Protein AF-A0A7C1E0T4-F1 (afdb_monomer)

Nearest PDB structures (foldseek):
  7ur8-assembly1_A  TM=6.020E-01  e=2.179E-01  synthetic construct
  1fr3-assembly1_A  TM=4.958E-01  e=2.048E-01  Sporomusa ovata
  5xj0-assembly1_D  TM=6.836E-01  e=4.871E-01  Thermus thermophilus HB8
  4ycv-assembly2_D  TM=5.700E-01  e=2.289E+00  Plasmodium falciparum NF54

pLDDT: mean 88.71, std 13.71, range [40.5, 96.25]

Secondary structure (DSSP, 8-state):
-EEEEEEEEETTEEEEEEEETTEEEEEEEEHHHHHHTT--HHHHHH-GGGEEEETTTTEEEE--------

Structure (mmCIF, N/CA/C/O backbone):
data_AF-A0A7C1E0T4-F1
#
_entry.id   AF-A0A7C1E0T4-F1
#
loop_
_atom_site.group_PDB
_atom_site.id
_atom_site.type_symbol
_atom_site.label_atom_id
_atom_site.label_alt_id
_atom_site.label_comp_id
_atom_site.label_asym_id
_atom_site.label_entity_id
_atom_site.label_seq_id
_atom_site.pdbx_PDB_ins_code
_atom_site.Cartn_x
_atom_site.Cartn_y
_atom_site.Cartn_z
_atom_site.occupancy
_atom_site.B_iso_or_equiv
_atom_site.auth_seq_id
_atom_site.auth_comp_id
_atom_site.auth_asym_id
_atom_site.auth_atom_id
_atom_site.pdbx_PDB_model_num
ATOM 1 N N . MET A 1 1 ? -6.580 -4.990 -10.671 1.00 86.81 1 MET A N 1
ATOM 2 C CA . MET A 1 1 ? -5.608 -5.450 -9.657 1.00 86.81 1 MET A CA 1
ATOM 3 C C . MET A 1 1 ? -4.207 -5.471 -10.240 1.00 86.81 1 MET A C 1
ATOM 5 O O . MET A 1 1 ? -4.017 -5.996 -11.334 1.00 86.81 1 MET A O 1
ATOM 9 N N . LYS A 1 2 ? -3.259 -4.868 -9.533 1.00 91.56 2 LYS A N 1
ATOM 10 C CA . LYS A 1 2 ? -1.830 -4.812 -9.832 1.00 91.56 2 LYS A CA 1
ATOM 11 C C . LYS A 1 2 ? -1.066 -5.520 -8.722 1.00 91.56 2 LYS A C 1
ATOM 13 O O . LYS A 1 2 ? -1.512 -5.544 -7.574 1.00 91.56 2 LYS A O 1
ATOM 18 N N . GLU A 1 3 ? 0.057 -6.118 -9.085 1.00 92.19 3 GLU A N 1
ATOM 19 C CA . GLU A 1 3 ? 0.967 -6.726 -8.123 1.00 92.19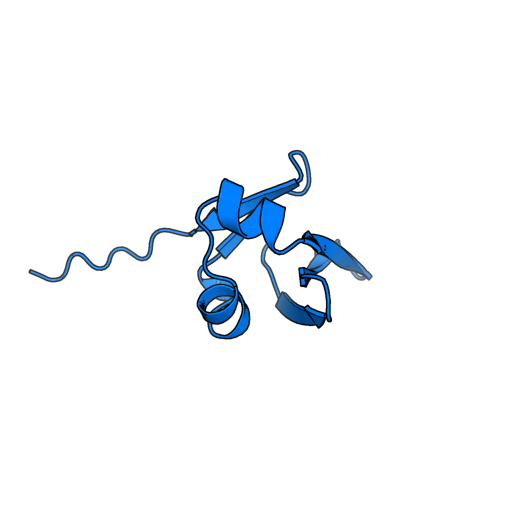 3 GLU A CA 1
ATOM 20 C C . GLU A 1 3 ? 1.834 -5.645 -7.490 1.00 92.19 3 GLU A C 1
ATOM 22 O O . GLU A 1 3 ? 2.332 -4.751 -8.177 1.00 92.19 3 GLU A O 1
ATOM 27 N N . ILE A 1 4 ? 1.964 -5.721 -6.171 1.00 93.81 4 ILE A N 1
ATOM 28 C CA . ILE A 1 4 ? 2.807 -4.826 -5.392 1.00 93.81 4 ILE A CA 1
ATOM 29 C C . ILE A 1 4 ? 4.200 -5.442 -5.388 1.00 93.81 4 ILE A C 1
ATOM 31 O O . ILE A 1 4 ? 4.377 -6.577 -4.957 1.00 93.81 4 ILE A O 1
ATOM 35 N N . ILE A 1 5 ? 5.178 -4.696 -5.885 1.00 92.69 5 ILE A N 1
ATOM 36 C CA . ILE A 1 5 ? 6.572 -5.138 -5.980 1.00 92.69 5 ILE A CA 1
ATOM 37 C C . ILE A 1 5 ? 7.326 -4.750 -4.716 1.00 92.69 5 ILE A C 1
ATOM 39 O O . ILE A 1 5 ? 8.180 -5.485 -4.225 1.00 92.69 5 ILE A O 1
ATOM 43 N N . THR A 1 6 ? 7.052 -3.557 -4.197 1.00 93.25 6 THR A N 1
ATOM 44 C CA . THR A 1 6 ? 7.751 -3.007 -3.038 1.00 93.25 6 THR A CA 1
ATOM 45 C C . THR A 1 6 ? 6.827 -2.066 -2.289 1.00 93.25 6 THR A C 1
ATOM 47 O O . THR A 1 6 ? 5.981 -1.407 -2.890 1.00 93.25 6 THR A O 1
ATOM 50 N N . VAL A 1 7 ? 7.007 -1.999 -0.976 1.00 95.19 7 VAL A N 1
ATOM 51 C CA . VAL A 1 7 ? 6.315 -1.055 -0.104 1.00 95.19 7 VAL A CA 1
ATOM 52 C C . VAL A 1 7 ? 7.372 -0.253 0.638 1.00 95.19 7 VAL A C 1
ATOM 54 O O . VAL A 1 7 ? 8.300 -0.819 1.213 1.00 95.19 7 VAL A O 1
ATOM 57 N N . ILE A 1 8 ? 7.257 1.071 0.598 1.00 94.88 8 ILE A N 1
ATOM 58 C CA . ILE A 1 8 ? 8.175 1.989 1.272 1.00 94.88 8 ILE A CA 1
ATOM 59 C C . ILE A 1 8 ? 7.423 2.682 2.402 1.00 94.88 8 ILE A C 1
ATOM 61 O O . ILE A 1 8 ? 6.369 3.273 2.184 1.00 94.88 8 ILE A O 1
ATOM 65 N N . SER A 1 9 ? 7.977 2.631 3.613 1.00 94.25 9 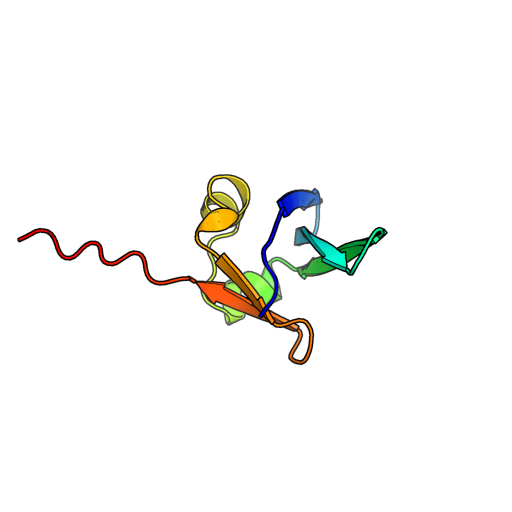SER A N 1
ATOM 66 C CA . SER A 1 9 ? 7.409 3.333 4.764 1.00 94.25 9 SER A CA 1
ATOM 67 C C . SER A 1 9 ? 7.757 4.821 4.754 1.00 94.25 9 SER A C 1
ATOM 69 O O . SER A 1 9 ? 8.882 5.210 4.430 1.00 94.25 9 SER A O 1
ATOM 71 N N . ARG A 1 10 ? 6.790 5.657 5.136 1.00 93.19 10 ARG A N 1
ATOM 72 C CA . ARG A 1 10 ? 6.923 7.109 5.281 1.00 93.19 10 ARG A CA 1
ATOM 73 C C . ARG A 1 10 ? 6.274 7.583 6.585 1.00 93.19 10 ARG A C 1
ATOM 75 O O . ARG A 1 10 ? 5.447 6.873 7.152 1.00 93.19 10 ARG A O 1
ATOM 82 N N . PRO A 1 11 ? 6.578 8.808 7.056 1.00 90.19 11 PRO A N 1
ATOM 83 C CA . PRO A 1 11 ? 6.040 9.308 8.323 1.00 90.19 11 PRO A CA 1
ATOM 84 C C . PRO A 1 11 ? 4.50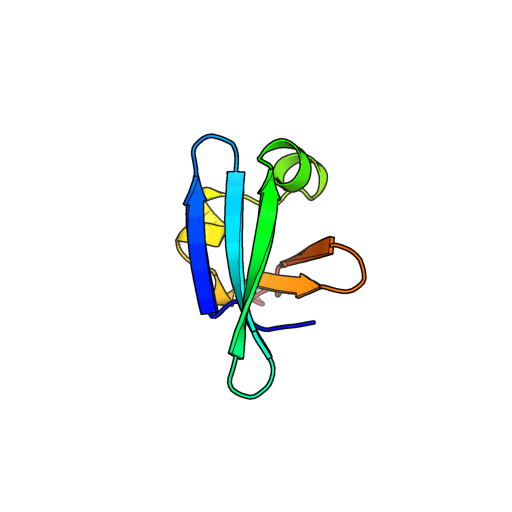6 9.318 8.425 1.00 90.19 11 PRO A C 1
ATOM 86 O O . PRO A 1 11 ? 3.973 9.225 9.524 1.00 90.19 11 PRO A O 1
ATOM 89 N N . ASN A 1 12 ? 3.797 9.439 7.301 1.00 90.88 12 ASN A N 1
ATOM 90 C CA . ASN A 1 12 ? 2.338 9.556 7.242 1.00 90.88 12 ASN A CA 1
ATOM 91 C C . ASN A 1 12 ? 1.630 8.343 6.609 1.00 90.88 12 ASN A C 1
ATOM 93 O O . ASN A 1 12 ? 0.411 8.385 6.442 1.00 90.88 12 ASN A O 1
ATOM 97 N N . GLY A 1 13 ? 2.359 7.284 6.247 1.00 94.62 13 GLY A N 1
ATOM 98 C CA . GLY A 1 13 ? 1.772 6.121 5.590 1.00 94.62 13 GLY A CA 1
ATOM 99 C C . GLY A 1 13 ? 2.784 5.293 4.806 1.00 94.62 13 GLY A C 1
ATOM 100 O O . GLY A 1 13 ? 3.954 5.215 5.175 1.00 94.62 13 GLY A O 1
ATOM 101 N N . LEU A 1 14 ? 2.336 4.682 3.713 1.00 96.00 14 LEU A N 1
ATOM 102 C CA . LEU A 1 14 ? 3.116 3.770 2.881 1.00 96.00 14 LEU A CA 1
ATOM 103 C C . LEU A 1 14 ? 3.015 4.155 1.403 1.00 96.00 14 LEU A C 1
ATOM 105 O O . LEU A 1 14 ? 1.961 4.566 0.935 1.00 96.00 14 LEU A O 1
ATOM 109 N N . ASP A 1 15 ? 4.098 3.976 0.658 1.00 95.75 15 ASP A N 1
ATOM 110 C CA . ASP A 1 15 ? 4.105 4.050 -0.802 1.00 95.75 15 ASP A CA 1
ATOM 111 C C . ASP A 1 15 ? 4.171 2.638 -1.378 1.00 95.75 15 ASP A C 1
ATOM 113 O O . ASP A 1 15 ? 5.141 1.914 -1.139 1.00 95.75 15 ASP A O 1
ATOM 117 N N . LEU A 1 16 ? 3.154 2.245 -2.144 1.00 95.44 16 LEU A N 1
ATOM 118 C CA . LEU A 1 16 ? 3.134 0.971 -2.854 1.00 95.44 16 LEU A CA 1
ATOM 119 C C . LEU A 1 16 ? 3.657 1.153 -4.272 1.00 95.44 16 LEU A C 1
ATOM 121 O O . LEU A 1 16 ? 3.088 1.893 -5.072 1.00 95.44 16 LEU A O 1
ATOM 125 N N . ILE A 1 17 ? 4.722 0.430 -4.594 1.00 94.81 17 ILE A N 1
ATOM 126 C CA . ILE A 1 17 ? 5.322 0.424 -5.920 1.00 94.81 17 ILE A CA 1
ATOM 127 C C . ILE A 1 17 ? 4.789 -0.773 -6.698 1.00 94.81 17 ILE A C 1
ATOM 129 O O . ILE A 1 17 ? 4.857 -1.917 -6.240 1.00 94.81 17 ILE A O 1
ATOM 133 N N . TRP A 1 18 ? 4.294 -0.510 -7.900 1.00 94.44 18 TRP A N 1
ATOM 134 C CA . TRP A 1 18 ? 3.824 -1.511 -8.849 1.00 94.44 18 TRP A CA 1
ATOM 135 C C . TRP A 1 18 ? 4.371 -1.197 -10.243 1.00 94.44 18 TRP A C 1
ATOM 137 O O . TRP A 1 18 ? 4.760 -0.069 -10.526 1.00 94.44 18 TRP A O 1
ATOM 147 N N . GLN A 1 19 ? 4.417 -2.186 -11.133 1.00 93.31 19 GLN A N 1
ATOM 148 C CA . GLN A 1 19 ? 4.966 -1.988 -12.475 1.00 93.31 19 GLN A CA 1
ATOM 149 C C . GLN A 1 19 ? 3.866 -1.805 -13.521 1.00 93.31 19 GLN A C 1
ATOM 151 O O . GLN A 1 19 ? 2.925 -2.603 -13.633 1.00 93.31 19 GLN A O 1
ATOM 156 N N . GLN A 1 20 ? 4.016 -0.766 -14.338 1.00 92.38 20 GLN A N 1
ATOM 157 C CA . GLN A 1 20 ? 3.226 -0.536 -15.535 1.00 92.38 20 GLN A CA 1
ATOM 158 C C . GLN A 1 20 ? 4.129 -0.603 -16.761 1.00 92.38 20 GLN A C 1
ATOM 160 O O . GLN A 1 20 ? 4.862 0.333 -17.055 1.00 92.38 20 GLN A O 1
ATOM 165 N N . ARG A 1 21 ? 4.027 -1.698 -17.526 1.00 88.25 21 ARG A N 1
ATOM 166 C CA . ARG A 1 21 ? 4.920 -1.957 -18.670 1.00 88.25 21 ARG A CA 1
ATOM 167 C C . ARG A 1 21 ? 6.381 -1.954 -18.198 1.00 88.25 21 ARG A C 1
ATOM 169 O O . ARG A 1 21 ? 6.745 -2.851 -17.446 1.00 88.25 21 ARG A O 1
ATOM 176 N N . ASP A 1 22 ? 7.157 -0.941 -18.567 1.00 90.69 22 ASP A N 1
ATOM 177 C CA . ASP A 1 22 ? 8.579 -0.803 -18.233 1.00 90.69 22 ASP A CA 1
ATOM 178 C C . ASP A 1 22 ? 8.843 0.307 -17.198 1.00 90.69 22 ASP A C 1
ATOM 180 O O . ASP A 1 22 ? 9.994 0.620 -16.905 1.00 90.69 22 ASP A O 1
ATOM 184 N N . GLU A 1 23 ? 7.786 0.898 -16.630 1.00 92.94 23 GLU A N 1
ATOM 185 C CA . GLU A 1 23 ? 7.881 1.970 -15.638 1.00 92.94 23 GLU A CA 1
ATOM 186 C C . GLU A 1 23 ? 7.365 1.511 -14.270 1.00 92.94 23 GLU A C 1
ATOM 188 O O . GLU A 1 23 ? 6.349 0.815 -14.155 1.00 92.94 23 GLU A O 1
ATOM 193 N N . SER A 1 24 ? 8.073 1.919 -13.217 1.00 93.31 24 SER A N 1
ATOM 194 C CA . SER A 1 24 ? 7.621 1.758 -11.836 1.00 93.31 24 SER A CA 1
ATOM 195 C C . SER A 1 24 ? 6.703 2.913 -11.470 1.00 93.31 24 SER A C 1
ATOM 197 O O . SER A 1 24 ? 7.084 4.079 -11.546 1.00 93.31 24 SER A O 1
ATOM 199 N N . MET A 1 25 ? 5.503 2.566 -11.036 1.00 95.94 25 MET A N 1
ATOM 200 C CA . MET A 1 25 ? 4.482 3.488 -10.573 1.00 95.94 25 MET A CA 1
ATOM 201 C C . MET A 1 25 ? 4.393 3.412 -9.055 1.00 95.94 25 MET A C 1
ATOM 203 O O . MET A 1 25 ? 4.536 2.336 -8.475 1.00 95.94 25 MET A O 1
ATOM 207 N N . THR A 1 26 ? 4.112 4.546 -8.424 1.00 94.56 26 THR A N 1
ATOM 208 C CA . THR A 1 26 ? 3.982 4.648 -6.970 1.00 94.56 26 THR A CA 1
ATOM 209 C C . THR A 1 26 ? 2.581 5.108 -6.614 1.00 94.56 26 THR A C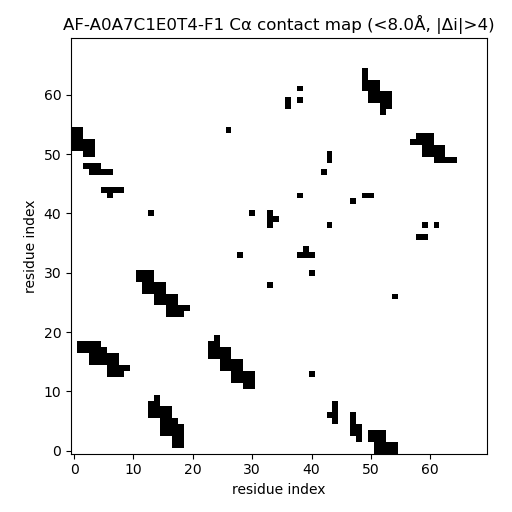 1
ATOM 211 O O . THR A 1 26 ? 2.120 6.120 -7.136 1.00 94.56 26 THR A O 1
ATOM 214 N N . GLU A 1 27 ? 1.939 4.392 -5.696 1.00 95.44 27 GLU A N 1
ATOM 215 C CA . GLU A 1 27 ? 0.631 4.735 -5.149 1.00 95.44 27 GLU A C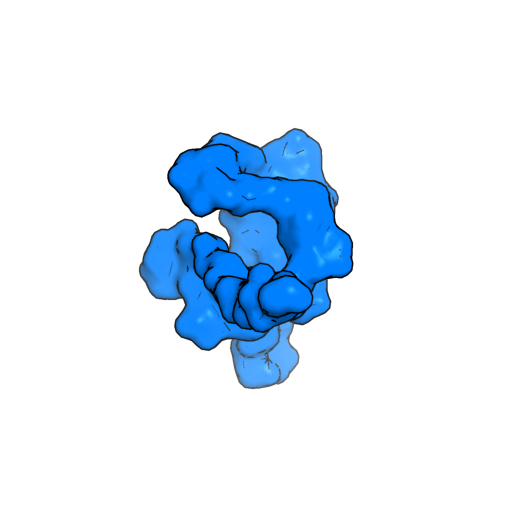A 1
ATOM 216 C C . GLU A 1 27 ? 0.755 5.011 -3.638 1.00 95.44 27 GLU A C 1
ATOM 218 O O . GLU A 1 27 ? 1.085 4.092 -2.880 1.00 95.44 27 GLU A O 1
ATOM 223 N N . PRO A 1 28 ? 0.535 6.257 -3.187 1.00 95.38 28 PRO A N 1
ATOM 224 C CA . PRO A 1 28 ? 0.667 6.627 -1.783 1.00 95.38 28 PRO A CA 1
ATOM 225 C C . PRO A 1 28 ? -0.601 6.304 -0.991 1.00 95.38 28 PRO A C 1
ATOM 227 O O . PRO A 1 28 ? -1.672 6.739 -1.373 1.00 95.38 28 PRO A O 1
ATOM 230 N N . PHE A 1 29 ? -0.472 5.648 0.156 1.00 95.88 29 PHE A N 1
ATOM 231 C CA . PHE A 1 29 ? -1.558 5.429 1.114 1.00 95.88 29 PHE A CA 1
ATOM 232 C C . PHE A 1 29 ? -1.193 6.026 2.466 1.00 95.88 29 PHE A C 1
ATOM 234 O O . PHE A 1 29 ? -0.059 5.904 2.930 1.00 95.88 29 PHE A O 1
ATOM 241 N N . THR A 1 30 ? -2.155 6.652 3.124 1.00 96.25 30 THR A N 1
ATOM 242 C CA . THR A 1 30 ? -2.037 7.142 4.499 1.00 96.25 30 THR A CA 1
ATOM 243 C C . THR A 1 30 ? -2.358 6.041 5.507 1.00 96.25 30 THR A C 1
ATOM 245 O O . THR A 1 30 ? -3.047 5.071 5.198 1.00 96.25 30 THR A O 1
ATOM 248 N N . PHE A 1 31 ? -1.891 6.182 6.751 1.00 94.19 31 PHE A N 1
ATOM 249 C CA . PHE A 1 31 ? -2.272 5.229 7.802 1.00 94.19 31 PHE A CA 1
ATOM 250 C C . PHE A 1 31 ? -3.783 5.210 8.077 1.00 94.19 31 PHE A C 1
ATOM 252 O O . PHE A 1 31 ? -4.310 4.155 8.414 1.00 94.19 31 PHE A O 1
ATOM 259 N N . GLU A 1 32 ? -4.474 6.338 7.906 1.00 95.00 32 GLU A N 1
ATOM 260 C CA . GLU A 1 32 ? -5.931 6.426 8.056 1.00 95.00 32 GLU A CA 1
ATOM 261 C C . GLU A 1 32 ? -6.647 5.575 6.999 1.00 95.00 32 GLU A C 1
ATOM 263 O O . GLU A 1 32 ? -7.458 4.722 7.349 1.00 95.00 32 GLU A O 1
ATOM 268 N N . GLU A 1 33 ? -6.246 5.683 5.729 1.00 95.12 33 GLU A N 1
ATOM 269 C CA . GLU A 1 33 ? -6.797 4.858 4.645 1.00 95.12 33 GLU A CA 1
ATOM 270 C C . GLU A 1 33 ? -6.542 3.362 4.866 1.00 95.12 33 GLU A C 1
ATOM 272 O O . GLU A 1 33 ? -7.417 2.531 4.616 1.00 95.12 33 GLU A O 1
ATOM 277 N N . LEU A 1 34 ? -5.355 2.996 5.362 1.00 94.06 34 LEU A N 1
ATOM 278 C CA . LEU A 1 34 ? -5.046 1.605 5.700 1.00 94.06 34 LEU A CA 1
ATOM 279 C C . LEU A 1 34 ? -5.957 1.084 6.820 1.00 94.06 34 LEU A C 1
ATOM 281 O O . LEU A 1 34 ? -6.467 -0.032 6.711 1.00 94.06 34 LEU A O 1
ATOM 285 N N . VAL A 1 35 ? -6.206 1.889 7.857 1.00 93.06 35 VAL A N 1
ATOM 286 C CA . VAL A 1 35 ? -7.123 1.546 8.955 1.00 93.06 35 VAL A CA 1
ATOM 287 C C . VAL A 1 35 ? -8.558 1.395 8.449 1.00 93.06 35 VAL A C 1
ATOM 289 O O . VAL A 1 35 ? -9.198 0.387 8.755 1.00 93.06 35 VAL A O 1
ATOM 292 N N . ASP A 1 36 ? -9.037 2.323 7.622 1.00 94.94 36 ASP A N 1
ATOM 293 C CA . ASP A 1 36 ? -10.379 2.274 7.030 1.00 94.94 36 ASP A CA 1
ATOM 294 C C . ASP A 1 36 ? -10.584 1.027 6.160 1.00 94.94 36 ASP A C 1
ATOM 296 O O . ASP A 1 36 ? -11.662 0.424 6.133 1.00 94.94 36 ASP A O 1
ATOM 300 N N . MET A 1 37 ? -9.527 0.591 5.470 1.00 93.19 37 MET A N 1
ATOM 301 C CA . MET A 1 37 ? -9.521 -0.638 4.679 1.00 93.19 37 MET A CA 1
ATOM 302 C C . MET A 1 37 ? -9.254 -1.907 5.500 1.00 93.19 37 MET A C 1
ATOM 304 O O . MET A 1 37 ? -9.301 -3.000 4.933 1.00 93.19 37 MET A O 1
ATOM 308 N N . GLN A 1 38 ? -9.003 -1.788 6.808 1.00 93.38 38 GLN A N 1
ATOM 309 C CA . GLN A 1 38 ? -8.610 -2.886 7.701 1.00 93.38 38 GLN A CA 1
ATOM 310 C C . GLN A 1 38 ? -7.335 -3.613 7.239 1.00 93.38 38 GLN A C 1
ATOM 312 O O . GLN A 1 38 ? -7.202 -4.829 7.382 1.00 93.38 38 GLN A O 1
ATOM 317 N N . ILE A 1 39 ? -6.388 -2.864 6.676 1.00 93.06 39 ILE A N 1
ATOM 318 C CA . ILE A 1 39 ? -5.088 -3.358 6.226 1.00 93.06 39 ILE A CA 1
ATOM 319 C C . ILE A 1 39 ? -4.049 -3.086 7.308 1.00 93.06 39 IL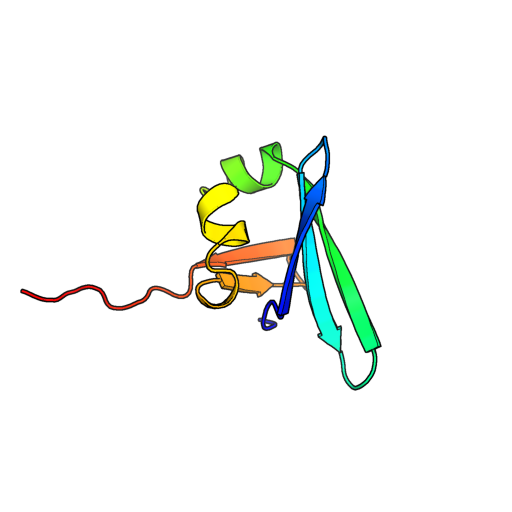E A C 1
ATOM 321 O O . ILE A 1 39 ? -3.894 -1.962 7.786 1.00 93.06 39 ILE A O 1
ATOM 325 N N . ASN A 1 40 ? -3.297 -4.118 7.685 1.00 91.81 40 ASN A N 1
ATOM 326 C CA . ASN A 1 40 ? -2.189 -3.958 8.612 1.00 91.81 40 ASN A CA 1
ATOM 327 C C . ASN A 1 40 ? -0.956 -3.443 7.854 1.00 91.81 40 ASN A C 1
ATOM 329 O O . ASN A 1 40 ? -0.415 -4.132 6.995 1.00 91.81 40 ASN A O 1
ATOM 333 N N . ALA A 1 41 ? -0.503 -2.234 8.191 1.00 92.38 41 ALA A N 1
ATOM 334 C CA . ALA A 1 41 ? 0.653 -1.603 7.559 1.00 92.38 41 ALA A CA 1
ATOM 335 C C . ALA A 1 41 ? 1.954 -2.411 7.719 1.00 92.38 41 ALA A C 1
ATOM 337 O O . ALA A 1 41 ? 2.762 -2.448 6.796 1.00 92.38 41 ALA A O 1
ATOM 338 N N . GLY A 1 42 ? 2.157 -3.055 8.873 1.00 92.06 42 GLY 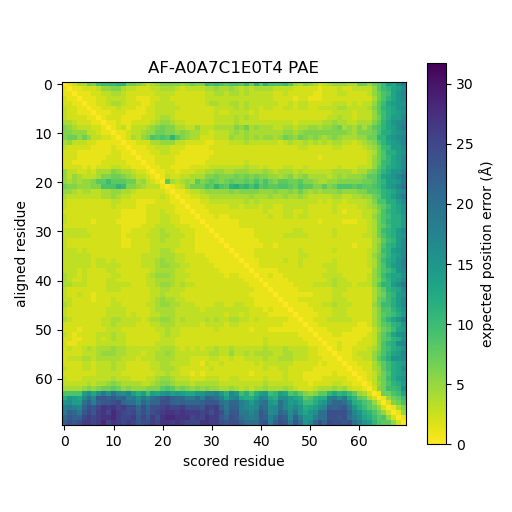A N 1
ATOM 339 C CA . GLY A 1 42 ? 3.333 -3.887 9.132 1.00 92.06 42 GLY A CA 1
ATOM 340 C C . GLY A 1 42 ? 3.318 -5.158 8.292 1.00 92.06 42 GLY A C 1
ATOM 341 O O . GLY A 1 42 ? 4.294 -5.453 7.614 1.00 92.06 42 GLY A O 1
ATOM 342 N N . ASP A 1 43 ? 2.180 -5.851 8.258 1.00 91.81 43 ASP A N 1
ATOM 343 C CA . ASP A 1 43 ? 2.032 -7.057 7.439 1.00 91.81 43 ASP A CA 1
ATOM 344 C C . ASP A 1 43 ? 2.143 -6.753 5.940 1.00 91.81 43 ASP A C 1
ATOM 346 O O . ASP A 1 43 ? 2.794 -7.484 5.205 1.00 91.81 43 ASP A O 1
ATOM 350 N N . LEU A 1 44 ? 1.590 -5.629 5.480 1.00 92.44 44 LEU A N 1
ATOM 351 C CA . LEU A 1 44 ? 1.748 -5.176 4.099 1.00 92.44 44 LEU A CA 1
ATOM 352 C C . LEU A 1 44 ? 3.212 -4.856 3.745 1.00 92.44 44 LEU A C 1
ATOM 354 O O . LEU A 1 44 ? 3.632 -5.082 2.611 1.00 92.44 44 LEU A O 1
ATOM 358 N N . LEU A 1 45 ? 3.982 -4.321 4.697 1.00 93.00 45 LEU A N 1
ATOM 359 C CA . LEU A 1 45 ? 5.402 -4.017 4.513 1.00 93.00 45 LEU A CA 1
ATOM 360 C C . LEU A 1 45 ? 6.250 -5.297 4.437 1.00 93.00 45 LEU A C 1
ATOM 362 O O . LEU A 1 45 ? 7.169 -5.371 3.624 1.00 93.00 45 LEU A O 1
ATOM 366 N N . GLU A 1 46 ? 5.945 -6.291 5.272 1.00 91.88 46 GLU A N 1
ATOM 367 C CA . GLU A 1 46 ? 6.671 -7.567 5.335 1.00 91.88 46 GLU A CA 1
ATOM 368 C C . GLU A 1 46 ? 6.260 -8.536 4.218 1.00 91.88 46 GLU A C 1
ATOM 370 O O . GLU A 1 46 ? 7.112 -9.209 3.635 1.00 91.88 46 GLU A O 1
ATOM 375 N N . ASN A 1 47 ? 4.968 -8.570 3.880 1.00 92.12 47 ASN A N 1
ATOM 376 C CA . ASN A 1 47 ? 4.354 -9.522 2.955 1.00 92.12 47 ASN A CA 1
ATOM 377 C C . ASN A 1 47 ? 3.596 -8.816 1.810 1.00 92.12 47 ASN A C 1
ATOM 379 O O . ASN A 1 47 ? 2.423 -9.107 1.573 1.00 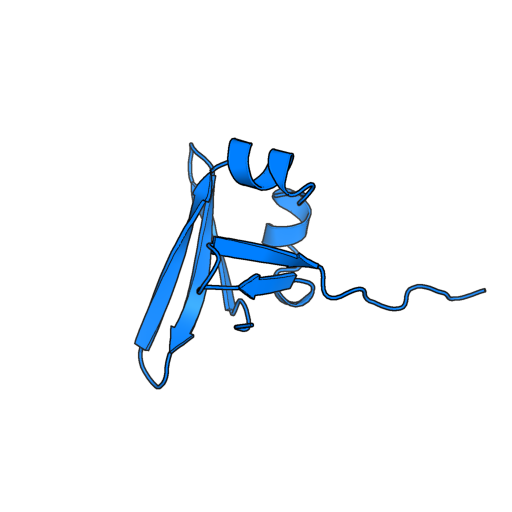92.12 47 ASN A O 1
ATOM 383 N N . PRO A 1 48 ? 4.227 -7.926 1.017 1.00 91.75 48 PRO A N 1
ATOM 384 C CA . PRO A 1 48 ? 3.531 -7.171 -0.034 1.00 91.75 48 PRO A CA 1
ATOM 385 C C . PRO A 1 48 ? 2.880 -8.058 -1.107 1.00 91.75 48 PRO A C 1
ATOM 387 O O . PRO A 1 48 ? 1.879 -7.681 -1.719 1.00 91.75 48 PRO A O 1
ATOM 390 N N . ASN A 1 49 ? 3.411 -9.267 -1.305 1.00 91.19 49 ASN A N 1
ATOM 391 C CA . ASN A 1 49 ? 2.892 -10.247 -2.258 1.00 91.19 49 ASN A CA 1
ATOM 392 C C . ASN A 1 49 ? 1.514 -10.807 -1.871 1.00 91.19 49 ASN A C 1
ATOM 394 O O . ASN A 1 49 ? 0.765 -11.215 -2.768 1.00 91.19 49 ASN A O 1
ATOM 398 N N . ASP A 1 50 ? 1.165 -10.771 -0.581 1.00 92.00 50 ASP A N 1
ATOM 399 C CA . ASP A 1 50 ? -0.128 -11.215 -0.043 1.00 92.00 50 ASP A CA 1
ATOM 400 C C . ASP A 1 50 ? -1.235 -10.189 -0.289 1.00 92.00 50 ASP A C 1
ATOM 402 O O . ASP A 1 50 ? -2.408 -10.430 -0.011 1.00 92.00 50 ASP A O 1
ATOM 406 N N . TYR A 1 51 ? -0.887 -9.054 -0.887 1.00 93.19 51 TYR A N 1
ATOM 407 C CA . TYR A 1 51 ? -1.800 -7.978 -1.206 1.00 93.19 51 TYR A CA 1
ATOM 408 C C . TYR A 1 51 ? -1.802 -7.701 -2.710 1.00 93.19 51 TYR A C 1
ATOM 410 O O . TYR A 1 51 ? -0.885 -8.044 -3.464 1.00 93.19 51 TYR A O 1
ATOM 418 N N . ALA A 1 52 ? -2.890 -7.105 -3.180 1.00 93.62 52 ALA A N 1
ATOM 419 C CA . ALA A 1 52 ? -3.030 -6.593 -4.530 1.00 93.62 52 ALA A CA 1
ATOM 420 C C . ALA A 1 52 ? -3.525 -5.150 -4.479 1.00 93.62 52 ALA A C 1
ATOM 422 O O . ALA A 1 52 ? -4.391 -4.811 -3.672 1.00 93.62 52 ALA A O 1
ATOM 423 N N . LEU A 1 53 ? -3.017 -4.325 -5.387 1.00 94.75 53 LEU A N 1
ATOM 424 C CA . LEU A 1 53 ? -3.408 -2.928 -5.507 1.00 94.75 53 LEU A CA 1
ATOM 425 C C . LEU A 1 53 ? -4.502 -2.766 -6.569 1.00 94.75 53 LEU A C 1
ATOM 427 O O . LEU A 1 53 ? -4.328 -3.148 -7.729 1.00 94.75 53 LEU A O 1
ATOM 431 N N . ASP A 1 54 ? -5.635 -2.187 -6.198 1.00 94.69 54 ASP A N 1
ATOM 432 C CA . ASP A 1 54 ? -6.609 -1.648 -7.139 1.00 94.69 54 ASP A CA 1
ATOM 433 C C . ASP A 1 54 ? -6.353 -0.156 -7.364 1.00 94.69 54 ASP A C 1
ATOM 435 O O . ASP A 1 54 ? -6.822 0.703 -6.618 1.00 94.69 54 ASP A O 1
ATOM 439 N N . VAL A 1 55 ? -5.606 0.136 -8.428 1.00 91.69 55 VAL A N 1
ATOM 440 C CA . VAL A 1 55 ? -5.264 1.501 -8.852 1.00 91.69 55 VAL A CA 1
ATOM 441 C C . VAL A 1 55 ? -6.469 2.303 -9.349 1.00 91.69 55 VAL A C 1
ATOM 443 O O . VAL A 1 55 ? -6.403 3.523 -9.405 1.00 91.69 55 VAL A O 1
ATOM 446 N N . HIS A 1 56 ? -7.574 1.654 -9.733 1.00 91.75 56 HIS A N 1
ATOM 447 C CA . HIS A 1 56 ? -8.749 2.372 -10.236 1.00 91.75 56 HI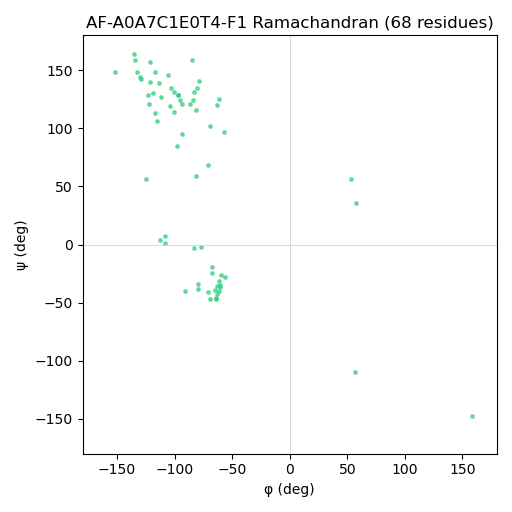S A CA 1
ATOM 448 C C . HIS A 1 56 ? -9.586 2.951 -9.104 1.00 91.75 56 HIS A C 1
ATOM 450 O O . HIS A 1 56 ? -10.192 4.008 -9.261 1.00 91.75 56 HIS A O 1
ATOM 456 N N . THR A 1 57 ? -9.632 2.245 -7.976 1.00 93.81 57 THR A N 1
ATOM 457 C CA . THR A 1 57 ? -10.421 2.645 -6.808 1.00 93.81 57 THR A CA 1
ATOM 458 C C . THR A 1 57 ? -9.570 3.136 -5.648 1.00 93.81 57 THR A C 1
ATOM 460 O O . THR A 1 57 ? -10.138 3.426 -4.602 1.00 93.81 57 THR A O 1
ATOM 463 N N . HIS A 1 58 ? -8.242 3.174 -5.804 1.00 94.06 58 HIS A N 1
ATOM 464 C CA . HIS A 1 58 ? -7.297 3.465 -4.727 1.00 94.06 58 HIS A CA 1
ATOM 465 C C . HIS A 1 58 ? -7.522 2.550 -3.509 1.00 94.06 58 HIS A C 1
ATOM 467 O O . HIS A 1 58 ? -7.839 2.992 -2.408 1.00 94.06 58 HIS A O 1
ATOM 473 N N . ARG A 1 59 ? -7.469 1.226 -3.722 1.00 94.88 59 ARG A N 1
ATOM 474 C CA . ARG A 1 59 ? -7.715 0.240 -2.653 1.00 94.88 59 ARG A CA 1
ATOM 475 C C . ARG A 1 59 ? -6.666 -0.849 -2.621 1.00 94.88 59 ARG A C 1
ATOM 477 O O . ARG A 1 59 ? -6.183 -1.287 -3.659 1.00 94.88 59 ARG A O 1
ATOM 484 N N . ILE A 1 60 ? -6.401 -1.360 -1.428 1.00 94.19 60 ILE A N 1
ATOM 485 C CA . ILE A 1 60 ? -5.593 -2.559 -1.227 1.00 94.19 60 ILE A CA 1
ATOM 486 C C . ILE A 1 60 ? -6.535 -3.717 -0.911 1.00 94.19 60 ILE A C 1
ATOM 488 O O . ILE A 1 60 ? -7.474 -3.589 -0.126 1.00 94.19 60 ILE A O 1
ATOM 492 N N . VAL A 1 61 ? -6.295 -4.858 -1.546 1.00 92.12 61 VAL A N 1
ATOM 493 C CA . VAL A 1 61 ? -7.072 -6.077 -1.339 1.00 92.12 61 VAL A CA 1
ATOM 494 C C . VAL A 1 61 ? -6.120 -7.166 -0.888 1.00 92.12 61 VAL A C 1
ATOM 496 O O . VAL A 1 61 ? -5.190 -7.516 -1.612 1.00 92.12 61 VAL A O 1
ATOM 499 N N . ALA A 1 62 ? -6.367 -7.726 0.294 1.00 89.81 62 ALA A N 1
ATOM 500 C CA . ALA A 1 62 ? -5.670 -8.922 0.733 1.00 89.81 62 ALA A CA 1
ATOM 501 C C . ALA A 1 62 ? -6.011 -10.076 -0.220 1.00 89.81 62 ALA A C 1
ATOM 503 O O . ALA A 1 62 ? -7.175 -10.469 -0.375 1.00 89.81 62 ALA A O 1
ATOM 504 N N . LYS A 1 63 ? -4.993 -10.638 -0.868 1.00 87.31 63 LYS A N 1
ATOM 505 C CA . LYS A 1 63 ? -5.104 -11.929 -1.534 1.00 87.31 63 LYS A CA 1
ATOM 506 C C . LYS A 1 63 ? -5.240 -12.933 -0.406 1.00 87.31 63 LYS A C 1
ATOM 508 O O . LYS A 1 63 ? -4.280 -13.244 0.283 1.00 87.31 63 LYS A O 1
ATOM 513 N N . LYS A 1 64 ? -6.460 -13.401 -0.164 1.00 65.94 64 LYS A N 1
ATOM 514 C CA . LYS A 1 64 ? -6.725 -14.399 0.869 1.00 65.94 64 LYS A CA 1
ATOM 515 C C . LYS A 1 64 ? -5.870 -15.640 0.585 1.00 65.94 64 LYS A C 1
ATOM 517 O O . LYS A 1 64 ? -6.261 -16.487 -0.219 1.00 65.94 64 LYS A O 1
ATOM 522 N N . LEU A 1 65 ? -4.711 -15.762 1.235 1.00 55.88 65 LEU A N 1
ATOM 523 C CA . LEU A 1 65 ? -4.014 -17.032 1.303 1.00 55.88 65 LEU A CA 1
ATOM 524 C C . LEU A 1 65 ? -4.964 -17.976 2.020 1.00 55.88 65 LEU A C 1
ATOM 526 O O . LEU A 1 65 ? -5.513 -17.680 3.083 1.00 55.88 65 LEU A O 1
ATOM 530 N N . SER A 1 66 ? -5.235 -19.094 1.369 1.00 44.44 66 SER A N 1
ATOM 531 C CA . SER A 1 66 ? -6.119 -20.128 1.877 1.00 44.44 66 SER A CA 1
ATOM 532 C C . SER A 1 66 ? -5.435 -20.835 3.048 1.00 44.44 66 SER A C 1
ATOM 534 O O . SER A 1 66 ? -5.070 -21.999 2.942 1.00 44.44 66 SER A O 1
ATOM 536 N N . PHE A 1 67 ? -5.249 -20.162 4.183 1.00 47.34 67 PHE A N 1
ATOM 537 C CA . PHE A 1 67 ? -4.884 -20.801 5.442 1.00 47.34 67 PHE A CA 1
ATOM 538 C C . PHE A 1 67 ? -6.148 -21.365 6.104 1.00 47.34 67 PHE A C 1
ATOM 540 O O . PHE A 1 67 ? -6.514 -21.021 7.220 1.00 47.34 67 PHE A O 1
ATOM 547 N N . LEU A 1 68 ? -6.831 -22.260 5.384 1.00 46.25 68 LEU A N 1
ATOM 548 C CA . LEU A 1 68 ? -7.543 -23.369 6.006 1.00 46.25 68 LEU A CA 1
ATOM 549 C C . LEU A 1 68 ? -6.616 -24.580 5.890 1.00 46.25 68 LEU A C 1
ATOM 551 O O . LEU A 1 68 ? -6.723 -25.383 4.965 1.00 46.25 68 LEU A O 1
ATOM 555 N N . LYS A 1 69 ? -5.687 -24.716 6.835 1.00 41.06 69 LYS A N 1
ATOM 556 C CA . LYS A 1 69 ? -5.246 -26.053 7.224 1.00 41.06 69 LYS A CA 1
ATOM 557 C C . LYS A 1 69 ? -5.974 -26.399 8.518 1.00 41.06 69 LYS A C 1
ATOM 559 O O . LYS A 1 69 ? -5.847 -25.687 9.507 1.00 41.06 69 LYS A O 1
ATOM 564 N N . LYS A 1 70 ? -6.826 -27.417 8.377 1.00 40.50 70 LYS A N 1
ATOM 565 C CA . LYS A 1 70 ? -7.488 -28.192 9.430 1.00 40.50 70 LYS A CA 1
ATOM 566 C C . LYS A 1 70 ? -6.518 -28.626 10.520 1.00 40.50 70 LYS A C 1
ATOM 568 O O . LYS A 1 70 ? -5.342 -28.875 10.169 1.00 40.50 70 LYS A O 1
#

Sequence (70 aa):
MKEIITVISRPNGLDLIWQQRDESMTEPFTFEELVDMQINAGDLLENPNDYALDVHTHRIVAKKLSFLKK

Radius of gyration: 12.16 Å; Cα contacts (8 Å, |Δi|>4): 116; chains: 1; bounding box: 19×38×28 Å

Solvent-accessible surface area (backbone atoms only — not comparable to full-atom values): 4242 Å² total; per-residue (Å²): 119,42,63,39,78,46,59,44,84,50,100,68,28,39,35,40,29,29,72,55,91,96,42,83,43,78,48,80,44,41,54,66,58,32,54,77,66,71,47,55,68,66,57,44,56,78,42,35,76,47,34,29,36,29,81,90,76,75,41,76,42,74,52,78,72,80,82,77,76,130

Mean predicted aligned error: 4.93 Å

Foldseek 3Di:
DFQFPAWDDDPFFIWTWTDDPPDIDTQTDGPVLCVVLVHDRVCCRVCVRQWDADPVVRDIDGNPDPPPDD